Protein AF-A0A7C5HV29-F1 (afdb_monomer_lite)

Radius of gyration: 11.31 Å; chains: 1; bounding box: 21×29×32 Å

pLDDT: mean 82.88, std 18.21, range [41.56, 97.75]

Sequence (66 aa):
PEQAIENFARVLDLNPGSAIDYANIGSNYREMGDKEKAIYFYEVALSIDPSIEFARENLERLKHAK

Structure (mmCIF, N/CA/C/O backbone):
data_AF-A0A7C5HV29-F1
#
_entry.id   AF-A0A7C5HV29-F1
#
loop_
_atom_site.group_PDB
_atom_site.id
_atom_site.type_symbol
_atom_site.label_atom_id
_atom_site.label_alt_id
_atom_site.label_comp_id
_atom_site.label_asym_id
_atom_site.label_entity_id
_atom_site.label_seq_id
_atom_site.pdbx_PDB_ins_code
_atom_site.Cartn_x
_atom_site.Cartn_y
_atom_site.Cartn_z
_atom_site.occupancy
_atom_site.B_iso_or_equiv
_atom_site.auth_seq_id
_atom_site.auth_comp_id
_atom_site.auth_asym_id
_atom_site.auth_atom_id
_atom_site.pdbx_PDB_model_num
ATOM 1 N N . PRO A 1 1 ? -5.625 -14.184 10.060 1.00 50.44 1 PRO A N 1
ATOM 2 C CA . PRO A 1 1 ? -4.288 -13.747 9.581 1.00 50.44 1 PRO A CA 1
ATOM 3 C C . PRO A 1 1 ? -3.809 -14.578 8.388 1.00 50.44 1 PRO A C 1
ATOM 5 O O . PRO A 1 1 ? -3.284 -14.008 7.441 1.00 50.44 1 PRO A O 1
ATOM 8 N N . GLU A 1 2 ? -4.065 -15.893 8.386 1.00 41.56 2 GLU A N 1
ATOM 9 C CA . GLU A 1 2 ? -3.699 -16.771 7.264 1.00 41.56 2 GLU A CA 1
ATOM 10 C C . GLU A 1 2 ? -4.515 -16.521 5.978 1.00 41.56 2 GLU A C 1
ATOM 12 O O . GLU A 1 2 ? -3.963 -16.586 4.885 1.00 41.56 2 GLU A O 1
ATOM 17 N N . GLN A 1 3 ? -5.796 -16.140 6.080 1.00 49.84 3 GLN A N 1
ATOM 18 C CA . GLN A 1 3 ? -6.657 -15.909 4.900 1.00 49.84 3 GLN A CA 1
ATOM 19 C C . GLN A 1 3 ? -6.229 -14.728 4.016 1.00 49.84 3 GLN A C 1
ATOM 21 O O . GLN A 1 3 ? -6.563 -14.688 2.831 1.00 49.84 3 GLN A O 1
ATOM 26 N N . ALA A 1 4 ? -5.517 -13.750 4.576 1.00 50.44 4 ALA A N 1
ATOM 27 C CA . ALA A 1 4 ? -5.010 -12.627 3.796 1.00 50.44 4 ALA A CA 1
ATOM 28 C C . ALA A 1 4 ? -3.867 -13.102 2.882 1.00 50.44 4 ALA A C 1
ATOM 30 O O . ALA A 1 4 ? -3.879 -12.836 1.686 1.00 50.44 4 ALA A O 1
ATOM 31 N N . ILE A 1 5 ? -2.960 -13.923 3.424 1.00 48.91 5 ILE A N 1
ATOM 32 C CA . ILE A 1 5 ? -1.786 -14.468 2.728 1.00 48.91 5 ILE A CA 1
ATOM 33 C C . ILE A 1 5 ? -2.192 -15.340 1.529 1.00 48.91 5 ILE A C 1
ATOM 35 O O . ILE A 1 5 ? -1.619 -15.195 0.450 1.00 48.91 5 ILE A O 1
ATOM 39 N N . GLU A 1 6 ? -3.210 -16.195 1.675 1.00 53.00 6 GLU A N 1
ATOM 40 C CA . GLU A 1 6 ? -3.697 -17.030 0.563 1.00 53.00 6 GLU A CA 1
ATOM 41 C C . GLU A 1 6 ? -4.330 -16.216 -0.574 1.00 53.00 6 GLU A C 1
ATOM 43 O O . GLU A 1 6 ? -4.152 -16.556 -1.744 1.00 53.00 6 GLU A O 1
ATOM 48 N N . ASN A 1 7 ? -5.033 -15.121 -0.261 1.00 54.47 7 ASN A N 1
ATOM 49 C CA . ASN A 1 7 ? -5.582 -14.242 -1.296 1.00 54.47 7 ASN A CA 1
ATOM 50 C C . ASN A 1 7 ? -4.480 -13.439 -2.002 1.00 54.47 7 ASN A C 1
ATOM 52 O O . ASN A 1 7 ? -4.550 -13.249 -3.215 1.00 54.47 7 ASN A O 1
ATOM 56 N N . PHE A 1 8 ? -3.437 -13.031 -1.275 1.00 56.62 8 PHE A N 1
ATOM 57 C CA . PHE A 1 8 ? -2.301 -12.291 -1.825 1.00 56.62 8 PHE A CA 1
ATOM 58 C C . PHE A 1 8 ? -1.444 -13.116 -2.792 1.00 56.62 8 PHE A C 1
ATOM 60 O O . PHE A 1 8 ? -0.958 -12.579 -3.785 1.00 56.62 8 PHE A O 1
ATOM 67 N N . ALA A 1 9 ? -1.340 -14.433 -2.585 1.00 53.41 9 ALA A N 1
ATOM 68 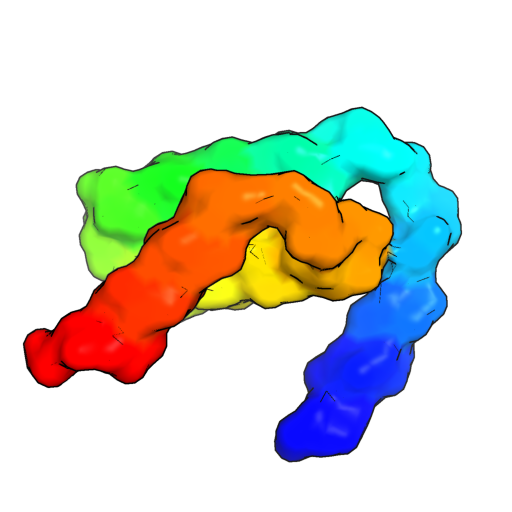C CA . ALA A 1 9 ? -0.584 -15.321 -3.470 1.00 53.41 9 ALA A CA 1
ATOM 69 C C . ALA A 1 9 ? -1.101 -15.342 -4.926 1.00 53.41 9 ALA A C 1
ATOM 71 O O . ALA A 1 9 ? -0.332 -15.628 -5.840 1.00 53.41 9 ALA A O 1
ATOM 72 N N . ARG A 1 10 ? -2.379 -15.004 -5.166 1.00 55.69 10 ARG A N 1
ATOM 73 C CA . ARG A 1 10 ? -2.947 -14.861 -6.523 1.00 55.69 10 ARG A CA 1
ATOM 74 C C . ARG A 1 10 ? -2.681 -13.506 -7.176 1.00 55.69 10 ARG A C 1
ATOM 76 O O . ARG A 1 10 ? -2.810 -13.394 -8.389 1.00 55.69 10 ARG A O 1
ATOM 83 N N . VAL A 1 11 ? -2.345 -12.483 -6.395 1.00 55.75 11 VAL A N 1
ATOM 84 C CA . VAL A 1 11 ? -2.119 -11.116 -6.895 1.00 55.75 11 VAL A CA 1
ATOM 85 C C . VAL A 1 11 ? -0.703 -10.967 -7.471 1.00 55.75 11 VAL A C 1
ATOM 87 O O . VAL A 1 11 ? -0.482 -10.129 -8.337 1.00 55.75 11 VAL A O 1
ATOM 90 N N . LEU A 1 12 ? 0.231 -11.835 -7.067 1.00 54.69 12 LEU A N 1
ATOM 91 C CA . LEU A 1 12 ? 1.635 -11.858 -7.507 1.00 54.69 12 LEU A CA 1
ATOM 92 C C . LEU A 1 12 ? 1.847 -12.075 -9.020 1.00 54.69 12 LEU A C 1
ATOM 94 O O . LEU A 1 12 ? 2.952 -11.856 -9.507 1.00 54.69 12 LEU A O 1
ATOM 98 N N . ASP A 1 13 ? 0.808 -12.461 -9.766 1.00 56.28 13 ASP A N 1
ATOM 99 C CA . ASP A 1 13 ? 0.844 -12.580 -11.234 1.00 56.28 13 ASP A CA 1
ATOM 100 C C . ASP A 1 13 ? 0.548 -11.245 -11.958 1.00 56.28 13 ASP A C 1
ATOM 102 O O . ASP A 1 13 ? 0.578 -11.167 -13.189 1.00 56.28 13 ASP A O 1
ATOM 106 N N . LEU A 1 14 ? 0.246 -10.173 -11.213 1.00 54.31 14 LEU A N 1
ATOM 107 C CA . LEU A 1 14 ? -0.045 -8.855 -11.770 1.00 54.31 14 LEU A CA 1
ATOM 108 C C . LEU A 1 14 ? 1.223 -8.000 -11.828 1.00 54.31 14 LEU A C 1
ATOM 110 O O . LEU A 1 14 ? 1.870 -7.710 -10.827 1.00 54.31 14 LEU A O 1
ATOM 114 N N . ASN A 1 15 ? 1.542 -7.603 -13.058 1.00 56.62 15 ASN A N 1
ATOM 115 C CA . ASN A 1 15 ? 2.623 -6.723 -13.486 1.00 56.62 15 ASN A CA 1
ATOM 116 C C . ASN A 1 15 ? 3.053 -5.698 -12.402 1.00 56.62 15 ASN A C 1
ATOM 118 O O . ASN A 1 15 ? 2.195 -4.950 -11.936 1.00 56.62 15 ASN A O 1
ATOM 122 N N . PRO A 1 16 ? 4.343 -5.586 -12.028 1.00 58.16 16 PRO A N 1
ATOM 123 C CA . PRO A 1 16 ? 4.824 -4.708 -10.947 1.00 58.16 16 PRO A CA 1
ATOM 124 C C . PRO A 1 16 ? 4.475 -3.215 -11.093 1.00 58.16 16 PRO A C 1
ATOM 126 O O . PRO A 1 16 ? 4.408 -2.506 -10.091 1.00 58.16 16 PRO A O 1
ATOM 129 N N . GLY A 1 17 ? 4.145 -2.734 -12.299 1.00 64.69 17 GLY A N 1
ATOM 130 C CA . GLY A 1 17 ? 3.538 -1.405 -12.480 1.00 64.69 17 GLY A CA 1
ATOM 131 C C . GLY A 1 17 ? 2.199 -1.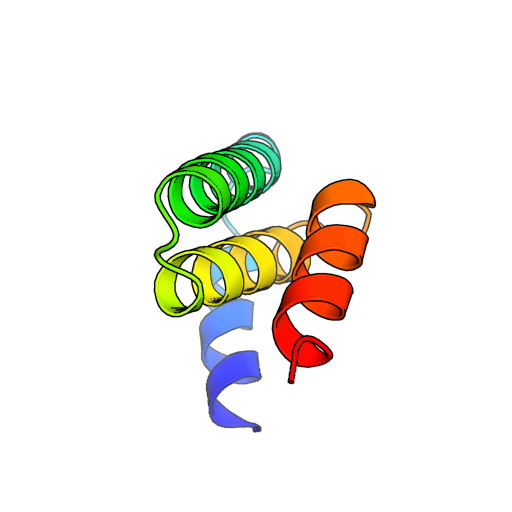229 -11.743 1.00 64.69 17 GLY A C 1
ATOM 132 O O . GLY A 1 17 ? 1.844 -0.122 -11.372 1.00 64.69 17 GLY A O 1
ATOM 133 N N . SER A 1 18 ? 1.492 -2.321 -11.445 1.00 78.81 18 SER A N 1
ATOM 134 C CA . SER A 1 18 ? 0.245 -2.323 -10.679 1.00 78.81 18 SER A CA 1
ATOM 135 C C . SER A 1 18 ? 0.459 -2.105 -9.176 1.00 78.81 18 SER A C 1
ATOM 137 O O . SER A 1 18 ? -0.435 -1.587 -8.512 1.00 78.81 18 SER A O 1
ATOM 139 N N . ALA A 1 19 ? 1.610 -2.492 -8.612 1.00 89.94 19 ALA A N 1
ATOM 140 C CA . ALA A 1 19 ? 1.848 -2.418 -7.166 1.00 89.94 19 ALA A CA 1
ATOM 141 C C . ALA A 1 19 ? 1.956 -0.965 -6.682 1.00 89.94 19 ALA A C 1
ATOM 143 O O . ALA A 1 19 ? 1.318 -0.572 -5.702 1.00 89.94 19 ALA A O 1
ATOM 144 N N . ILE A 1 20 ? 2.716 -0.151 -7.420 1.00 91.56 20 ILE A N 1
ATOM 145 C CA . ILE A 1 20 ? 2.874 1.276 -7.133 1.00 91.56 20 ILE A CA 1
ATOM 146 C C . ILE A 1 20 ? 1.544 2.030 -7.279 1.00 91.56 20 ILE A C 1
ATOM 148 O O . ILE A 1 20 ? 1.248 2.916 -6.478 1.00 91.56 20 ILE A O 1
ATOM 152 N N . ASP A 1 21 ? 0.694 1.628 -8.229 1.00 92.00 21 ASP A N 1
ATOM 153 C CA . ASP A 1 21 ? -0.638 2.205 -8.418 1.00 92.00 21 ASP A CA 1
ATOM 154 C C . ASP A 1 21 ? -1.554 1.918 -7.224 1.00 92.00 21 ASP A C 1
ATOM 156 O O . ASP A 1 21 ? -2.207 2.832 -6.715 1.00 92.00 21 ASP A O 1
ATOM 160 N N . TYR A 1 22 ? -1.550 0.689 -6.695 1.00 93.62 22 TYR A N 1
ATOM 161 C CA . TYR A 1 22 ? -2.273 0.378 -5.459 1.00 93.62 22 TYR A CA 1
ATOM 162 C C . TYR A 1 22 ? -1.755 1.199 -4.270 1.00 93.62 22 TYR A C 1
ATOM 164 O O . TYR A 1 22 ? -2.557 1.741 -3.508 1.00 93.62 22 TYR A O 1
ATOM 172 N N . ALA A 1 23 ? -0.440 1.392 -4.140 1.00 96.00 23 ALA A N 1
ATOM 173 C CA . ALA A 1 23 ? 0.121 2.236 -3.084 1.00 96.00 23 ALA A CA 1
ATOM 174 C C . ALA A 1 23 ? -0.308 3.712 -3.221 1.00 96.00 23 ALA A C 1
ATOM 176 O O . ALA A 1 23 ? -0.590 4.389 -2.224 1.00 96.00 23 ALA A O 1
ATOM 177 N N . ASN A 1 24 ? -0.423 4.212 -4.452 1.00 96.19 24 ASN A N 1
ATOM 178 C CA . ASN A 1 24 ? -0.928 5.554 -4.731 1.00 96.19 24 ASN A CA 1
ATOM 179 C C . ASN A 1 24 ? -2.425 5.678 -4.408 1.00 96.19 24 ASN A C 1
ATOM 181 O O . ASN A 1 24 ? -2.843 6.673 -3.812 1.00 96.19 24 ASN A O 1
ATOM 185 N N . ILE A 1 25 ? -3.240 4.666 -4.716 1.00 95.25 25 ILE A N 1
ATOM 186 C CA . ILE A 1 25 ? -4.653 4.621 -4.303 1.00 95.25 25 ILE A CA 1
ATOM 187 C C . ILE A 1 25 ? -4.762 4.648 -2.769 1.00 95.25 25 ILE A C 1
ATOM 189 O O . ILE A 1 25 ? -5.555 5.417 -2.222 1.00 95.25 25 ILE A O 1
ATOM 193 N N . GLY A 1 26 ? -3.919 3.888 -2.062 1.00 96.94 26 GLY A N 1
ATOM 194 C CA . GLY A 1 26 ? -3.827 3.930 -0.599 1.00 96.94 26 GLY A CA 1
ATOM 195 C C . GLY A 1 26 ? -3.497 5.327 -0.061 1.00 96.94 26 GLY A C 1
ATOM 196 O O . GLY A 1 26 ? -4.121 5.789 0.898 1.00 96.94 26 GLY A O 1
ATOM 197 N N . SER A 1 27 ? -2.584 6.046 -0.722 1.00 97.75 27 SER A N 1
ATOM 198 C CA . SER A 1 27 ? -2.253 7.446 -0.399 1.00 97.75 27 SER A CA 1
ATOM 199 C C . SER A 1 27 ? -3.439 8.390 -0.566 1.00 97.75 27 SER A C 1
ATOM 201 O O . SER A 1 27 ? -3.700 9.193 0.330 1.00 97.75 27 SER A O 1
ATOM 203 N N . ASN A 1 28 ? -4.202 8.243 -1.650 1.00 97.19 28 ASN A N 1
ATOM 204 C CA . ASN A 1 28 ? -5.404 9.043 -1.884 1.00 97.19 28 ASN A CA 1
ATOM 205 C C . ASN A 1 28 ? -6.462 8.798 -0.797 1.00 97.19 28 ASN A C 1
ATOM 207 O O . ASN A 1 28 ? -6.985 9.748 -0.219 1.00 97.19 28 ASN A O 1
ATOM 211 N N . TYR A 1 29 ? -6.739 7.539 -0.445 1.00 97.44 29 TYR A N 1
ATOM 212 C CA . TYR A 1 29 ? -7.693 7.233 0.628 1.00 97.44 29 TYR A CA 1
ATOM 213 C C . TYR A 1 29 ? -7.226 7.725 1.999 1.00 97.44 29 TYR A C 1
ATOM 215 O O . TYR A 1 29 ? -8.035 8.241 2.771 1.00 97.44 29 TYR A O 1
ATOM 223 N N . ARG A 1 30 ? -5.918 7.649 2.284 1.00 96.81 30 ARG A N 1
ATOM 224 C CA . ARG A 1 30 ? -5.323 8.219 3.501 1.00 96.81 30 ARG A CA 1
ATOM 225 C C . ARG A 1 30 ? -5.593 9.722 3.581 1.00 96.81 30 ARG A C 1
ATOM 227 O O . ARG A 1 30 ? -5.955 10.212 4.646 1.00 96.81 30 ARG A O 1
ATOM 234 N N . GLU A 1 31 ? -5.425 10.443 2.476 1.00 95.94 31 GLU A N 1
ATOM 235 C CA . GLU A 1 31 ? -5.684 11.889 2.395 1.00 95.94 31 GLU A CA 1
ATOM 236 C C . GLU A 1 31 ? -7.170 12.233 2.508 1.00 95.94 31 GLU A C 1
ATOM 238 O O . GLU A 1 31 ? -7.520 13.238 3.121 1.00 95.94 31 GLU A O 1
ATOM 243 N N . MET A 1 32 ? -8.051 11.360 2.013 1.00 95.50 32 MET A N 1
ATOM 244 C CA . MET A 1 32 ? -9.501 11.461 2.214 1.00 95.50 32 MET A CA 1
ATOM 245 C C . MET A 1 32 ? -9.948 11.106 3.644 1.00 95.50 32 MET A C 1
ATOM 247 O O . MET A 1 32 ? -11.119 11.278 3.978 1.00 95.50 32 MET A O 1
ATOM 251 N N . GLY A 1 33 ? -9.046 10.605 4.494 1.00 95.00 33 GLY A N 1
ATOM 252 C CA . GLY A 1 33 ? -9.347 10.172 5.861 1.00 95.00 33 GLY A CA 1
ATOM 253 C C . GLY A 1 33 ? -9.956 8.769 5.968 1.00 95.00 33 GLY A C 1
ATOM 254 O O . GLY A 1 33 ? -10.227 8.311 7.079 1.00 95.00 33 GLY A O 1
ATOM 255 N N . ASP A 1 34 ? -10.122 8.058 4.850 1.00 96.44 34 ASP A N 1
ATOM 256 C CA . ASP A 1 34 ? -10.589 6.669 4.813 1.00 96.44 34 ASP A CA 1
ATOM 257 C C . ASP A 1 34 ? -9.419 5.721 5.122 1.00 96.44 34 ASP A C 1
ATOM 259 O O . ASP A 1 34 ? -8.762 5.156 4.240 1.00 96.44 34 ASP A O 1
ATOM 263 N N . LYS A 1 35 ? -9.110 5.599 6.419 1.00 95.38 35 LYS A N 1
ATOM 264 C CA . LYS A 1 35 ? -7.976 4.805 6.913 1.00 95.38 35 LYS A CA 1
ATOM 265 C C . LYS A 1 35 ? -8.103 3.322 6.564 1.00 95.38 35 LYS A C 1
ATOM 267 O O . LYS A 1 35 ? -7.090 2.685 6.292 1.00 95.38 35 LYS A O 1
ATOM 272 N N . GLU A 1 36 ? -9.317 2.780 6.569 1.00 94.88 36 GLU A N 1
ATOM 273 C CA . GLU A 1 36 ? -9.574 1.363 6.297 1.00 94.88 36 GLU A CA 1
ATOM 274 C C . GLU A 1 36 ? -9.212 1.015 4.852 1.00 94.88 36 GLU A C 1
ATOM 276 O O . GLU A 1 36 ? -8.438 0.083 4.616 1.00 94.88 36 GLU A O 1
ATOM 281 N N . LYS 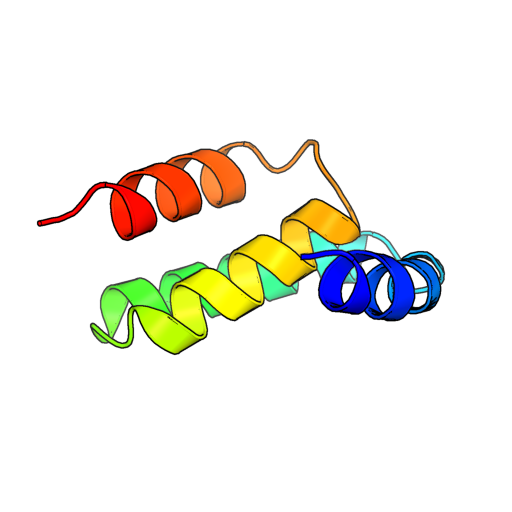A 1 37 ? -9.683 1.814 3.883 1.00 90.12 37 LYS A N 1
ATOM 282 C CA . LYS A 1 37 ? -9.298 1.618 2.480 1.00 90.12 37 LYS A CA 1
ATOM 283 C C . LYS A 1 37 ? -7.819 1.890 2.248 1.00 90.12 37 LYS A C 1
ATOM 285 O O . LYS A 1 37 ? -7.187 1.160 1.489 1.00 90.12 37 LYS A O 1
ATOM 290 N N . ALA A 1 38 ? -7.250 2.895 2.913 1.00 97.06 38 ALA A N 1
ATOM 291 C CA . ALA A 1 38 ? -5.821 3.170 2.816 1.00 97.06 38 ALA A CA 1
ATOM 292 C C . ALA A 1 38 ? -4.981 1.951 3.231 1.00 97.06 38 ALA A C 1
ATOM 294 O O . ALA A 1 38 ? -4.111 1.524 2.474 1.00 97.06 38 ALA A O 1
ATOM 295 N N . ILE A 1 39 ? -5.287 1.354 4.390 1.00 96.31 39 ILE A N 1
ATOM 296 C CA . ILE A 1 39 ? -4.631 0.138 4.892 1.00 96.31 39 ILE A CA 1
ATOM 297 C C . ILE A 1 39 ? -4.748 -0.998 3.875 1.00 96.31 39 ILE A C 1
ATOM 299 O O . ILE A 1 39 ? -3.727 -1.569 3.504 1.00 96.31 39 ILE A O 1
ATOM 303 N N . TYR A 1 40 ? -5.958 -1.270 3.376 1.00 93.38 40 TYR A N 1
ATOM 304 C CA . TYR A 1 40 ? -6.190 -2.334 2.397 1.00 93.38 40 TYR A CA 1
ATOM 305 C C . TYR A 1 40 ? -5.304 -2.186 1.154 1.00 93.38 40 TYR A C 1
ATOM 307 O O . TYR A 1 40 ? -4.616 -3.125 0.759 1.00 93.38 40 TYR A O 1
ATOM 315 N N . PHE A 1 41 ? -5.274 -0.998 0.546 1.00 94.69 41 PHE A N 1
ATOM 316 C CA . PHE A 1 41 ? -4.515 -0.782 -0.685 1.00 94.69 41 PHE A CA 1
ATOM 317 C C . PHE A 1 41 ? -2.998 -0.778 -0.474 1.00 94.69 41 PHE A C 1
ATOM 319 O O . PHE A 1 41 ? -2.270 -1.264 -1.339 1.00 94.69 41 PHE A O 1
ATOM 326 N N . TYR A 1 42 ? -2.509 -0.308 0.677 1.00 96.00 42 TYR A N 1
ATOM 327 C CA . TYR A 1 42 ? -1.096 -0.467 1.025 1.00 96.00 42 TYR A CA 1
ATOM 328 C C . TYR A 1 42 ? -0.716 -1.932 1.251 1.00 96.00 42 TYR A C 1
ATOM 330 O O . TYR A 1 42 ? 0.352 -2.349 0.811 1.00 96.00 42 TYR A O 1
ATOM 338 N N . GLU A 1 43 ? -1.574 -2.727 1.895 1.00 94.62 43 GLU A N 1
ATOM 339 C CA . GLU A 1 43 ? -1.346 -4.166 2.070 1.00 94.62 43 GLU A CA 1
ATOM 340 C C . GLU A 1 43 ? -1.317 -4.899 0.728 1.00 94.62 43 GLU A C 1
ATOM 342 O O . GLU A 1 43 ? -0.413 -5.698 0.496 1.00 94.62 43 GLU A O 1
ATOM 347 N N . VAL A 1 44 ? -2.238 -4.574 -0.187 1.00 89.94 44 VAL A N 1
ATOM 348 C CA . VAL A 1 44 ? -2.222 -5.108 -1.557 1.00 89.94 44 VAL A CA 1
ATOM 349 C C . VAL A 1 44 ? -0.920 -4.731 -2.265 1.00 89.94 44 VAL A C 1
ATOM 351 O O . VAL A 1 44 ? -0.248 -5.614 -2.793 1.00 89.94 44 VAL A O 1
ATOM 354 N N . ALA A 1 45 ? -0.521 -3.457 -2.236 1.00 93.50 45 ALA A N 1
ATOM 355 C CA . ALA A 1 45 ? 0.711 -2.999 -2.875 1.00 93.50 45 ALA A CA 1
ATOM 356 C C . ALA A 1 45 ? 1.950 -3.741 -2.354 1.00 93.50 45 ALA A C 1
ATOM 3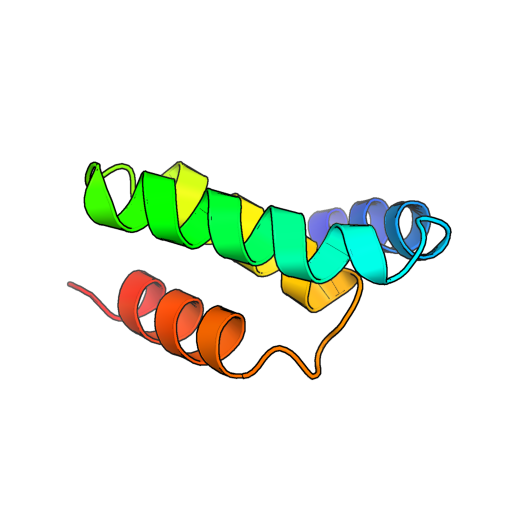58 O O . ALA A 1 45 ? 2.725 -4.267 -3.147 1.00 93.50 45 ALA A O 1
ATOM 359 N N . LEU A 1 46 ? 2.090 -3.849 -1.030 1.00 93.00 46 LEU A N 1
ATOM 360 C CA . LEU A 1 46 ? 3.214 -4.530 -0.379 1.00 93.00 46 LEU A CA 1
ATOM 361 C C . LEU A 1 46 ? 3.183 -6.048 -0.552 1.00 93.00 46 LEU A C 1
ATOM 363 O O . LEU A 1 46 ? 4.220 -6.695 -0.431 1.00 93.00 46 LEU A O 1
ATOM 367 N N . SER A 1 47 ? 2.012 -6.624 -0.826 1.00 87.75 47 SER A N 1
ATOM 368 C CA . SER A 1 47 ? 1.898 -8.040 -1.164 1.00 87.75 47 SER A CA 1
ATOM 369 C C . SER A 1 47 ? 2.425 -8.360 -2.565 1.00 87.75 47 SER A C 1
ATOM 371 O O . SER A 1 47 ? 2.883 -9.477 -2.784 1.00 87.75 47 SER A O 1
ATOM 373 N N . ILE A 1 48 ? 2.386 -7.389 -3.488 1.00 86.06 48 ILE A N 1
ATOM 374 C CA . ILE A 1 48 ? 2.901 -7.519 -4.859 1.00 86.06 48 ILE A CA 1
ATOM 375 C C . ILE A 1 48 ? 4.376 -7.110 -4.912 1.00 86.06 48 ILE A C 1
ATOM 377 O O . ILE A 1 48 ? 5.206 -7.846 -5.438 1.00 86.06 48 ILE A O 1
ATOM 381 N N . ASP A 1 49 ? 4.700 -5.944 -4.350 1.00 88.81 49 ASP A N 1
ATOM 382 C CA . ASP A 1 49 ? 6.055 -5.411 -4.256 1.00 88.81 49 ASP A CA 1
ATOM 383 C C . ASP A 1 49 ? 6.348 -4.937 -2.818 1.00 88.81 49 ASP A C 1
ATOM 385 O O . ASP A 1 49 ? 6.019 -3.808 -2.432 1.00 88.81 49 ASP A O 1
ATOM 389 N N . PRO A 1 50 ? 7.011 -5.782 -2.009 1.00 91.00 50 PR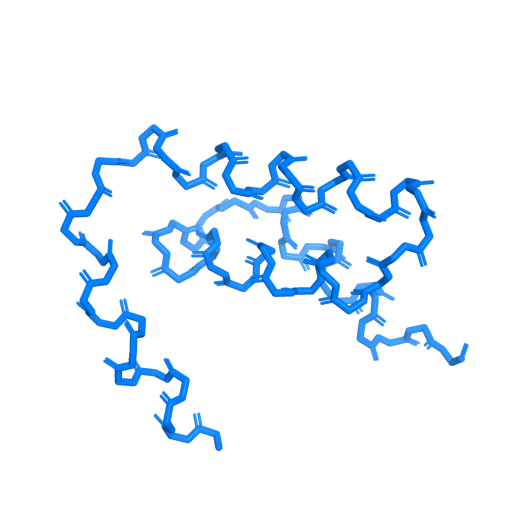O A N 1
ATOM 390 C CA . PRO A 1 50 ? 7.402 -5.440 -0.645 1.00 91.00 50 PRO A CA 1
ATOM 391 C C . PRO A 1 50 ? 8.426 -4.298 -0.545 1.00 91.00 50 PRO A C 1
ATOM 393 O O . PRO A 1 50 ? 8.690 -3.826 0.562 1.00 91.00 50 PRO A O 1
ATOM 396 N N . SER A 1 51 ? 9.037 -3.868 -1.659 1.00 93.62 51 SER A N 1
ATOM 397 C CA . SER A 1 51 ? 10.061 -2.816 -1.673 1.00 93.62 51 SER A CA 1
ATOM 398 C C . SER A 1 51 ? 9.491 -1.393 -1.675 1.00 93.62 51 SER A C 1
ATOM 400 O O . SER A 1 51 ? 10.248 -0.435 -1.521 1.00 93.62 51 SER A O 1
ATOM 402 N N . ILE A 1 52 ? 8.165 -1.226 -1.783 1.00 95.12 52 ILE A N 1
ATOM 403 C CA . ILE A 1 52 ? 7.510 0.090 -1.782 1.00 95.12 52 ILE A CA 1
ATOM 404 C C . ILE A 1 52 ? 7.553 0.712 -0.373 1.00 95.12 52 ILE A C 1
ATOM 406 O O . ILE A 1 52 ? 6.620 0.597 0.426 1.00 95.12 52 ILE A O 1
ATOM 410 N N . GLU A 1 53 ? 8.645 1.414 -0.062 1.00 97.00 53 GLU A N 1
ATOM 411 C CA . GLU A 1 53 ? 8.919 1.947 1.279 1.00 97.00 53 GLU A CA 1
ATOM 412 C C . GLU A 1 53 ? 7.812 2.865 1.804 1.00 97.00 53 GLU A C 1
ATOM 414 O O . GLU A 1 53 ? 7.360 2.685 2.936 1.00 97.00 53 GLU A O 1
ATOM 419 N N . PHE A 1 54 ? 7.305 3.788 0.979 1.00 96.56 54 PHE A N 1
ATOM 420 C CA . PHE A 1 54 ? 6.269 4.719 1.432 1.00 96.56 54 PHE A CA 1
ATOM 421 C C . PHE A 1 54 ? 4.948 4.011 1.756 1.00 96.56 54 PHE A C 1
ATOM 423 O O . PHE A 1 54 ? 4.224 4.456 2.648 1.00 96.56 54 PHE A O 1
ATOM 430 N N . ALA A 1 55 ? 4.612 2.913 1.070 1.00 97.06 55 ALA A N 1
ATOM 431 C CA . ALA A 1 55 ? 3.414 2.140 1.388 1.00 97.06 55 ALA A CA 1
ATOM 432 C C . ALA A 1 55 ? 3.549 1.518 2.781 1.00 97.06 55 ALA A C 1
ATOM 434 O O . ALA A 1 55 ? 2.636 1.620 3.599 1.00 97.06 55 ALA A O 1
ATOM 435 N N . ARG A 1 56 ? 4.726 0.957 3.084 1.00 97.44 56 ARG A N 1
ATOM 436 C CA . ARG A 1 56 ? 5.045 0.372 4.392 1.00 97.44 56 ARG A CA 1
ATOM 437 C C . ARG A 1 56 ? 5.015 1.412 5.508 1.00 97.44 56 ARG A C 1
ATOM 439 O O . ARG A 1 56 ? 4.366 1.188 6.523 1.00 97.44 56 ARG A O 1
ATOM 446 N N . GLU A 1 57 ? 5.662 2.558 5.320 1.00 97.62 57 GLU A N 1
ATOM 447 C CA . GLU A 1 57 ? 5.682 3.633 6.321 1.00 97.62 57 GLU A CA 1
ATOM 448 C C . GLU A 1 57 ? 4.278 4.156 6.640 1.00 97.62 57 GLU A C 1
ATOM 450 O O . GLU A 1 57 ? 3.925 4.365 7.804 1.00 97.62 57 GLU A O 1
ATOM 455 N N . ASN A 1 58 ? 3.450 4.343 5.609 1.00 97.31 58 ASN A N 1
ATOM 456 C CA . ASN A 1 58 ? 2.082 4.809 5.792 1.00 97.31 58 ASN A CA 1
ATOM 457 C C . ASN A 1 58 ? 1.182 3.756 6.428 1.00 97.31 58 ASN A C 1
ATOM 459 O O . ASN A 1 58 ? 0.365 4.105 7.281 1.00 97.31 58 ASN A O 1
ATOM 463 N N . LEU A 1 59 ? 1.345 2.489 6.055 1.00 97.00 59 LEU A N 1
ATOM 464 C CA . LEU A 1 59 ? 0.637 1.377 6.673 1.00 97.00 59 LEU A CA 1
ATOM 465 C C . LEU A 1 59 ? 0.953 1.281 8.170 1.00 97.00 59 LEU A C 1
ATOM 467 O O . LEU A 1 59 ? 0.027 1.221 8.978 1.00 97.00 59 LEU A O 1
ATOM 471 N N . GLU A 1 60 ? 2.233 1.336 8.547 1.00 96.25 60 GLU A N 1
ATOM 472 C CA . GLU A 1 60 ? 2.650 1.355 9.953 1.00 96.25 60 GLU A CA 1
ATOM 473 C C . GLU A 1 60 ? 2.030 2.553 10.678 1.00 96.25 60 GLU A C 1
ATOM 475 O O . GLU A 1 60 ? 1.348 2.394 11.691 1.00 96.25 60 GLU A O 1
ATOM 480 N N . ARG A 1 61 ? 2.163 3.763 10.125 1.00 95.69 61 ARG A N 1
ATOM 481 C CA . ARG A 1 61 ? 1.578 4.964 10.735 1.00 95.69 61 ARG A CA 1
ATOM 482 C C . ARG A 1 61 ? 0.068 4.840 10.945 1.00 95.69 61 ARG A C 1
ATOM 484 O O . ARG A 1 61 ? -0.433 5.299 11.969 1.00 95.69 61 ARG A O 1
ATOM 491 N N . LEU A 1 62 ? -0.656 4.254 9.993 1.00 94.69 62 LEU A N 1
ATOM 492 C CA . LEU A 1 62 ? -2.104 4.062 10.083 1.00 94.69 62 LEU A CA 1
ATOM 493 C C . LEU A 1 62 ? -2.491 2.993 11.109 1.00 94.69 62 LEU A C 1
ATOM 495 O O . LEU A 1 62 ? -3.473 3.190 11.820 1.00 94.69 62 LEU A O 1
ATOM 499 N N . LYS A 1 63 ? -1.716 1.909 11.226 1.00 89.88 63 LYS A N 1
ATOM 500 C CA . LYS A 1 63 ? -1.941 0.839 12.212 1.00 89.88 63 LYS A CA 1
ATOM 501 C C . LYS A 1 63 ? -1.612 1.262 13.646 1.00 89.88 63 LYS A C 1
ATOM 503 O O . LYS A 1 63 ? -2.249 0.779 14.577 1.00 89.88 63 LYS A O 1
ATOM 508 N N . HIS A 1 64 ? -0.655 2.174 13.828 1.00 89.50 64 HIS A N 1
ATOM 509 C CA . HIS A 1 64 ? -0.237 2.683 15.145 1.00 89.50 64 HIS A CA 1
ATOM 510 C C . HIS A 1 64 ? -0.912 4.004 15.551 1.00 89.50 64 HIS A C 1
ATOM 512 O O . HIS A 1 64 ? -0.685 4.500 16.657 1.00 89.50 64 HIS A O 1
ATOM 518 N N . ALA A 1 65 ? -1.738 4.598 14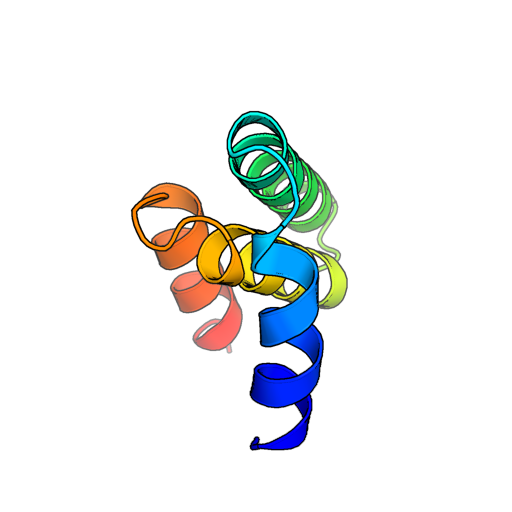.685 1.00 78.19 65 ALA A N 1
ATOM 519 C CA . ALA A 1 65 ? -2.521 5.781 15.026 1.00 78.19 65 ALA A CA 1
ATOM 520 C C . ALA A 1 65 ? -3.667 5.393 15.977 1.00 78.19 65 ALA A C 1
ATOM 522 O O . ALA A 1 65 ? -4.633 4.765 15.547 1.00 78.19 65 ALA A O 1
ATOM 523 N N . LYS A 1 66 ? -3.533 5.770 17.257 1.00 57.62 66 LYS A N 1
ATOM 524 C CA . LYS A 1 66 ? -4.584 5.643 18.280 1.00 57.62 66 LYS A CA 1
ATOM 525 C C . LYS A 1 66 ? -5.865 6.387 17.905 1.00 57.62 66 LYS A C 1
ATOM 527 O O . LYS A 1 66 ? -5.763 7.447 17.242 1.00 57.62 66 LYS A O 1
#

Secondary structure (DSSP, 8-state):
-HHHHHHHTTGGGS-THHHHHHHHHHHHHHHTT-HHHHHHHHHHHHHH-TT-HHHHHHHHHHHH--

Foldseek 3Di:
DVVLLVVLVVLLVDDLVVLVVLQVQLVVCVVVVVLVSSLVSLSSSCSNPVPPVVSVVSNVVSVPPD